Protein AF-A0A819WR50-F1 (afdb_monomer_lite)

Foldseek 3Di:
DLVLLVDDPVVLVVLCVPPPVCSVVVSLVVSVVPDQLLDPPLVSVLVSCVVVVNPVVSVVSVVVVVVVQVVQLPDDLVRQCVLCVVLQVLLLVDPVCLVCLVVLLVLLVHDPVRLVVLPVPDPGSSSSSSVSVSVSSSPDSGDDLSSSLVSCVVVVNVVSSSVSSVSD

pLDDT: mean 91.74, std 5.65, range [61.62, 97.5]

Sequence (168 aa):
LASCLGMTNIRIEAIEHDYHNDAPYYMLLTWFKRVPRSSDKLLTLTHALVSINRWDLAQELQTIKDEQRHEQRTLSKEQQLKLFRTPFNRICQRDE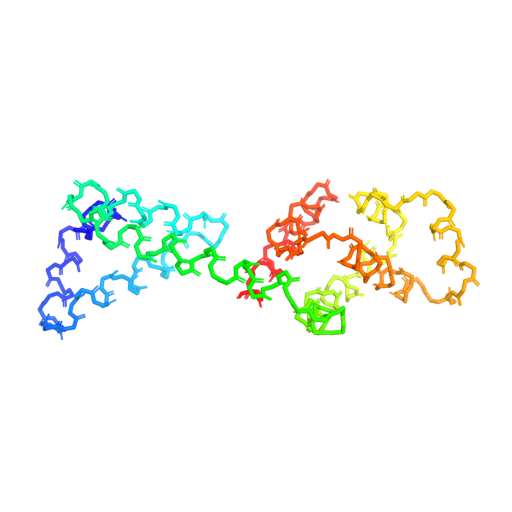CIRIWKQLARELMLNNEEIQRIEGQYPSKHERCLRSLEHWALNQTLVDIPSLARIIRTLGFKSLAREIENMA

InterPro domains:
  IPR000488 Death domain [PF00531] (98-167)
  IPR000488 Death domain [PS50017] (1-65)
  IPR000488 Death domain [PS50017] (101-168)
  IPR011029 Death-like domain superfamily [G3DSA:1.10.533.10] (1-66)
  IPR011029 Death-like domain superfamily [G3DSA:1.10.533.10] (75-168)
  IPR011029 Death-like domain superfamily [SSF47986] (1-65)
  IPR011029 Death-like domain superfamily [SSF47986] (101-167)
  IPR016729 FAS-associated death domain protein [PTHR15077] (101-167)

Secondary structure (DSSP, 8-state):
-TTTTT--HHHHHHHHHHHGGGHHHHHHHHHHHHS-TTS-HHHHHHHHHHHTT-HHHHHHHHHHHHHHHHHHHHS-HHHHHHHHHHHHHHHHT-HHHHHTHHHHHHHTT--HHHHHHHHHH-S-HHHHHHHHHHHHHHH-SS--HHHHHHHHHHTT-HHHHHHHHT--

Radius of gyration: 20.42 Å; chains: 1; bounding box: 45×23×59 Å

Structure (mmCIF, N/CA/C/O backbone):
data_AF-A0A819WR50-F1
#
_entry.id   AF-A0A819WR50-F1
#
loop_
_atom_site.group_PDB
_atom_site.id
_atom_site.type_symbol
_atom_site.label_atom_id
_atom_site.label_alt_id
_atom_site.label_comp_id
_atom_site.label_asym_id
_atom_site.label_entity_id
_atom_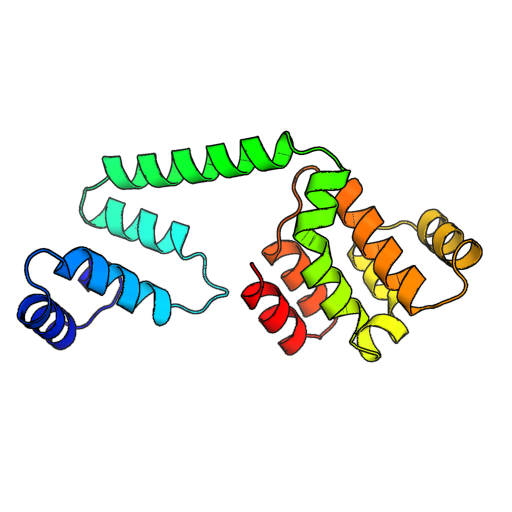site.label_seq_id
_atom_site.pdbx_PDB_ins_code
_atom_site.Cartn_x
_atom_site.Cartn_y
_atom_site.Cartn_z
_atom_site.occupancy
_atom_site.B_iso_or_equiv
_atom_site.auth_seq_id
_atom_site.auth_comp_id
_atom_site.auth_asym_id
_atom_site.auth_atom_id
_atom_site.pdbx_PDB_model_num
ATOM 1 N N . LEU A 1 1 ? 14.925 -5.197 -21.069 1.00 89.38 1 LEU A N 1
ATOM 2 C CA . LEU A 1 1 ? 14.014 -4.884 -19.938 1.00 89.38 1 LEU A CA 1
ATOM 3 C C . LEU A 1 1 ? 12.550 -4.865 -20.371 1.00 89.38 1 LEU A C 1
ATOM 5 O O . LEU A 1 1 ? 11.772 -5.651 -19.853 1.00 89.38 1 LEU A O 1
ATOM 9 N N . ALA A 1 2 ? 12.178 -4.012 -21.331 1.00 90.25 2 ALA A N 1
ATOM 10 C CA . ALA A 1 2 ? 10.798 -3.841 -21.792 1.00 90.25 2 ALA A CA 1
ATOM 11 C C . ALA A 1 2 ? 10.075 -5.142 -22.187 1.00 90.25 2 ALA A C 1
ATOM 13 O O . ALA A 1 2 ? 8.947 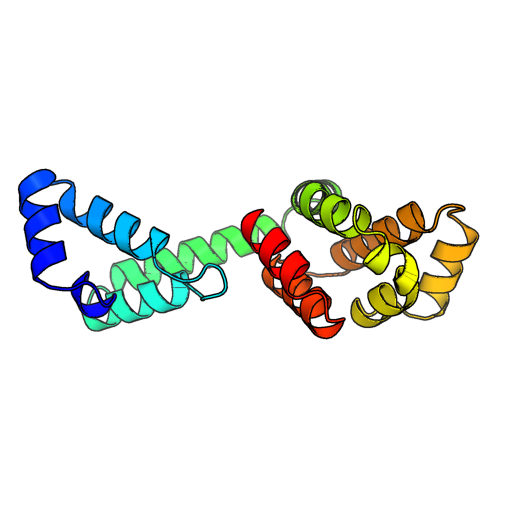-5.375 -21.751 1.00 90.25 2 ALA A O 1
ATOM 14 N N . SER A 1 3 ? 10.739 -6.016 -22.946 1.00 92.00 3 SER A N 1
ATOM 15 C CA . SER A 1 3 ? 10.187 -7.317 -23.345 1.00 92.00 3 SER A CA 1
ATOM 16 C C . SER A 1 3 ? 9.966 -8.249 -22.144 1.00 92.00 3 SER A C 1
ATOM 18 O O . SER A 1 3 ? 8.923 -8.887 -22.052 1.00 92.00 3 SER A O 1
ATOM 20 N N . CYS A 1 4 ? 10.884 -8.262 -21.166 1.00 92.12 4 CYS A N 1
ATOM 21 C CA . CYS A 1 4 ? 10.744 -9.024 -19.912 1.00 92.12 4 CYS A CA 1
ATOM 22 C C . CYS A 1 4 ? 9.577 -8.522 -19.047 1.00 92.12 4 CYS A C 1
ATOM 24 O O . CYS A 1 4 ? 9.006 -9.276 -18.268 1.00 92.12 4 CYS A O 1
ATOM 26 N N . LEU A 1 5 ? 9.205 -7.251 -19.205 1.00 93.00 5 LEU A N 1
ATOM 27 C CA . LEU A 1 5 ? 8.049 -6.627 -18.563 1.00 93.00 5 LEU A CA 1
ATOM 28 C C . LEU A 1 5 ? 6.740 -6.824 -19.358 1.00 93.00 5 LEU A C 1
ATOM 30 O O . LEU A 1 5 ? 5.710 -6.246 -19.008 1.00 93.00 5 LEU A O 1
ATOM 34 N N . GLY A 1 6 ? 6.764 -7.631 -20.425 1.00 92.88 6 GLY A N 1
ATOM 35 C CA . GLY A 1 6 ? 5.589 -7.986 -21.222 1.00 92.88 6 GLY A CA 1
ATOM 36 C C . GLY A 1 6 ? 5.134 -6.911 -22.214 1.00 92.88 6 GLY A C 1
ATOM 37 O O . GLY A 1 6 ? 3.977 -6.924 -22.641 1.00 92.88 6 GLY A O 1
ATOM 38 N N . MET A 1 7 ? 5.995 -5.954 -22.582 1.00 94.69 7 MET A N 1
ATOM 39 C CA . MET A 1 7 ? 5.688 -5.026 -23.677 1.00 94.69 7 MET A CA 1
ATOM 40 C C . MET A 1 7 ? 5.925 -5.673 -25.045 1.00 94.69 7 MET A C 1
ATOM 42 O O . MET A 1 7 ? 6.874 -6.430 -25.230 1.00 94.69 7 MET A O 1
ATOM 46 N N . THR A 1 8 ? 5.049 -5.366 -26.005 1.00 95.69 8 THR A N 1
ATOM 47 C CA . THR A 1 8 ? 5.140 -5.862 -27.385 1.00 95.69 8 THR A CA 1
ATOM 48 C C . THR A 1 8 ? 6.190 -5.088 -28.178 1.00 95.69 8 THR A C 1
ATOM 50 O O . THR A 1 8 ? 6.344 -3.886 -27.967 1.00 95.69 8 THR A O 1
ATOM 53 N N . ASN A 1 9 ? 6.848 -5.743 -29.140 1.00 94.62 9 ASN A N 1
ATOM 54 C CA . ASN A 1 9 ? 7.884 -5.115 -29.977 1.00 94.62 9 ASN A CA 1
ATOM 55 C C . ASN A 1 9 ? 7.373 -3.867 -30.710 1.00 94.62 9 ASN A C 1
ATOM 57 O O . ASN A 1 9 ? 8.006 -2.828 -30.624 1.00 94.62 9 ASN A O 1
ATOM 61 N N . ILE A 1 10 ? 6.158 -3.917 -31.274 1.00 95.94 10 ILE A N 1
ATOM 62 C CA . ILE A 1 10 ? 5.512 -2.758 -31.924 1.00 95.94 10 ILE A CA 1
ATOM 63 C C . ILE A 1 10 ? 5.477 -1.535 -30.994 1.00 95.94 10 ILE A C 1
ATOM 65 O O . ILE A 1 10 ? 5.667 -0.399 -31.415 1.00 95.94 10 ILE A O 1
ATOM 69 N N . ARG A 1 11 ? 5.216 -1.752 -29.700 1.00 94.62 11 ARG A N 1
ATOM 70 C CA . ARG A 1 11 ? 5.128 -0.664 -28.723 1.00 94.62 11 ARG A CA 1
ATOM 71 C C . ARG A 1 11 ? 6.500 -0.192 -28.251 1.00 94.62 11 ARG A C 1
ATOM 73 O O . ARG A 1 11 ? 6.631 0.975 -27.904 1.00 94.62 11 ARG A O 1
ATOM 80 N N . ILE A 1 12 ? 7.478 -1.092 -28.207 1.00 95.94 12 ILE A N 1
ATOM 81 C CA . ILE A 1 12 ? 8.877 -0.760 -27.922 1.00 95.94 12 ILE A CA 1
ATOM 82 C C . ILE A 1 12 ? 9.396 0.159 -29.030 1.00 95.94 12 ILE A C 1
ATOM 84 O O . ILE A 1 12 ? 9.798 1.274 -28.726 1.00 95.94 12 ILE A O 1
ATOM 88 N N . GLU A 1 13 ? 9.248 -0.248 -30.291 1.00 96.31 13 GLU A N 1
ATOM 89 C CA . GLU A 1 13 ? 9.671 0.516 -31.472 1.00 96.31 13 GLU A CA 1
ATOM 90 C C . GLU A 1 13 ? 9.005 1.896 -31.538 1.00 96.31 13 GLU A C 1
ATOM 92 O O . GLU A 1 13 ? 9.679 2.898 -31.762 1.00 96.31 13 GLU A O 1
ATOM 97 N N . ALA A 1 14 ? 7.695 1.978 -31.270 1.00 96.62 14 ALA A N 1
ATOM 98 C CA . ALA A 1 14 ? 6.988 3.258 -31.228 1.00 96.62 14 ALA A CA 1
ATOM 99 C C . ALA A 1 14 ? 7.560 4.211 -30.159 1.00 96.62 14 ALA A C 1
ATOM 101 O O . ALA A 1 14 ? 7.771 5.390 -30.424 1.00 96.62 14 ALA A O 1
ATOM 102 N N . ILE A 1 15 ? 7.852 3.705 -28.954 1.00 96.00 15 ILE A N 1
ATOM 103 C CA . ILE A 1 15 ? 8.431 4.524 -27.878 1.00 96.00 15 ILE A CA 1
ATOM 104 C C . ILE A 1 15 ? 9.880 4.926 -28.207 1.00 96.00 15 ILE A C 1
ATOM 106 O O . ILE A 1 15 ? 10.280 6.049 -27.906 1.00 96.00 15 ILE A O 1
ATOM 110 N N . GLU A 1 16 ? 10.670 4.045 -28.824 1.00 96.38 16 GLU A N 1
ATOM 111 C CA . GLU A 1 16 ? 12.045 4.353 -29.254 1.00 96.38 16 GLU A CA 1
ATOM 112 C C . GLU A 1 16 ? 12.086 5.431 -30.339 1.00 96.38 16 GLU A C 1
ATOM 114 O O . GLU A 1 16 ? 12.943 6.319 -30.298 1.00 96.38 16 GLU A O 1
ATOM 119 N N . HIS A 1 17 ? 11.138 5.381 -31.275 1.00 96.25 17 HIS A N 1
ATOM 120 C CA . HIS A 1 17 ? 10.985 6.382 -32.320 1.00 96.25 17 HIS A CA 1
ATOM 121 C C . HIS A 1 17 ? 10.603 7.755 -31.749 1.00 96.25 17 HIS A C 1
ATOM 123 O O . HIS A 1 17 ? 11.199 8.755 -32.134 1.00 96.25 17 HIS A O 1
ATOM 129 N N . ASP A 1 18 ? 9.648 7.807 -30.817 1.00 96.62 18 ASP A N 1
ATOM 130 C CA . ASP A 1 18 ? 9.088 9.078 -30.338 1.00 96.62 18 ASP A CA 1
ATOM 131 C C . ASP A 1 18 ? 9.942 9.763 -29.258 1.00 96.62 18 ASP A C 1
ATOM 133 O O . ASP A 1 18 ? 9.907 10.988 -29.131 1.00 96.62 18 ASP A O 1
ATOM 137 N N . TYR A 1 19 ? 10.694 8.992 -28.462 1.00 94.75 19 TYR A N 1
ATOM 138 C CA . TYR A 1 19 ? 11.369 9.503 -27.260 1.00 94.75 19 TYR A CA 1
ATOM 139 C C . TYR A 1 19 ? 12.888 9.287 -27.235 1.00 94.75 19 TYR A C 1
ATOM 141 O O . TYR A 1 19 ? 13.552 9.807 -26.339 1.00 94.75 19 TYR A O 1
ATOM 149 N N . HIS A 1 20 ? 13.458 8.556 -28.201 1.00 93.94 20 HIS A N 1
ATOM 150 C CA . HIS A 1 20 ? 14.903 8.349 -28.368 1.00 93.94 20 HIS A CA 1
ATOM 151 C C . HIS A 1 20 ? 15.643 8.035 -27.049 1.00 93.94 20 HIS A C 1
ATOM 153 O O . HIS A 1 20 ? 15.473 6.958 -26.480 1.00 93.94 20 HIS A O 1
ATOM 159 N N . ASN A 1 21 ? 16.446 8.976 -26.534 1.00 93.94 21 ASN A N 1
ATOM 160 C CA . ASN A 1 21 ? 17.237 8.813 -25.310 1.00 93.94 21 ASN A CA 1
ATOM 161 C C . ASN A 1 21 ? 16.373 8.596 -24.056 1.00 93.94 21 ASN A C 1
ATOM 163 O O . ASN A 1 21 ? 16.803 7.912 -23.129 1.00 93.94 21 ASN A O 1
ATOM 167 N N . ASP A 1 22 ? 15.147 9.122 -24.043 1.00 95.44 22 ASP A N 1
ATOM 168 C CA . ASP A 1 22 ? 14.209 8.966 -22.929 1.00 95.44 22 ASP A CA 1
ATOM 169 C C . ASP A 1 22 ? 13.354 7.696 -23.058 1.00 95.44 22 ASP A C 1
ATOM 171 O O . ASP A 1 22 ? 12.561 7.377 -22.165 1.00 95.44 22 ASP A O 1
ATOM 175 N N . ALA A 1 23 ? 13.507 6.929 -24.142 1.00 94.94 23 ALA A N 1
ATOM 176 C CA . ALA A 1 23 ? 12.712 5.731 -24.391 1.00 94.94 23 ALA A CA 1
ATOM 177 C C . ALA A 1 23 ? 12.708 4.737 -23.208 1.00 94.94 23 ALA A C 1
ATOM 179 O O . ALA A 1 23 ? 11.621 4.272 -22.853 1.00 94.94 23 ALA A O 1
ATOM 180 N N . PRO A 1 24 ? 13.830 4.458 -22.501 1.00 93.12 24 PRO A N 1
ATOM 181 C CA . PRO A 1 24 ? 13.811 3.585 -21.324 1.00 93.12 24 PRO A CA 1
ATOM 182 C C . PRO A 1 24 ? 12.883 4.081 -20.205 1.00 93.12 24 PRO A C 1
ATOM 184 O O . PRO A 1 24 ? 12.167 3.282 -19.592 1.00 93.12 24 PRO A O 1
ATOM 187 N N . TYR A 1 25 ? 12.847 5.395 -19.965 1.00 94.69 25 TYR A N 1
ATOM 188 C CA . TYR A 1 25 ? 11.947 6.006 -18.989 1.00 94.69 25 TYR A CA 1
ATOM 189 C C . TYR A 1 25 ? 10.484 5.833 -19.411 1.00 94.69 25 TYR A C 1
ATOM 191 O O . TYR A 1 25 ? 9.662 5.353 -18.627 1.00 94.69 25 TYR A O 1
ATOM 199 N N . TYR A 1 26 ? 10.152 6.145 -20.666 1.00 96.12 26 TYR A N 1
ATOM 200 C CA . TYR A 1 26 ? 8.780 6.031 -21.168 1.00 96.12 26 TYR A CA 1
ATOM 201 C C . TYR A 1 26 ? 8.294 4.582 -21.274 1.00 96.12 26 TYR A C 1
ATOM 203 O O . TYR A 1 26 ? 7.108 4.313 -21.055 1.00 96.12 26 TYR A O 1
ATOM 211 N N . MET A 1 27 ? 9.193 3.632 -21.529 1.00 95.69 27 MET A N 1
ATOM 212 C CA . MET A 1 27 ? 8.921 2.197 -21.448 1.00 95.69 27 MET A CA 1
ATOM 213 C C . MET A 1 27 ? 8.541 1.783 -20.024 1.00 95.69 27 MET A C 1
ATOM 215 O O . MET A 1 27 ? 7.503 1.147 -19.823 1.00 95.69 27 MET A O 1
ATOM 219 N N . LEU A 1 28 ? 9.332 2.185 -19.025 1.00 95.19 28 LEU A N 1
ATOM 220 C CA . LEU A 1 28 ? 9.037 1.910 -17.616 1.00 95.19 28 LEU A CA 1
ATOM 221 C C . LEU A 1 28 ? 7.735 2.576 -17.166 1.00 95.19 28 LEU A C 1
ATOM 223 O O . LEU A 1 28 ? 6.898 1.922 -16.546 1.00 95.19 28 LEU A O 1
ATOM 227 N N . LEU A 1 29 ? 7.514 3.840 -17.531 1.00 94.69 29 LEU A N 1
ATOM 228 C CA . LEU A 1 29 ? 6.286 4.571 -17.219 1.00 94.69 29 LEU A CA 1
ATOM 229 C C . LEU A 1 29 ? 5.056 3.907 -17.851 1.00 94.69 29 LEU A C 1
ATOM 231 O O . LEU A 1 29 ? 4.007 3.776 -17.217 1.00 94.69 29 LEU A O 1
ATOM 235 N N . THR A 1 30 ? 5.180 3.466 -19.101 1.00 94.75 30 THR A N 1
ATOM 236 C CA . THR A 1 30 ? 4.123 2.755 -19.824 1.00 94.75 30 THR A CA 1
ATOM 237 C C . THR A 1 30 ? 3.780 1.433 -19.154 1.00 94.75 30 THR A C 1
ATOM 239 O O . THR A 1 30 ? 2.600 1.140 -18.944 1.00 94.75 30 THR A O 1
ATOM 242 N N . TRP A 1 31 ? 4.791 0.639 -18.805 1.00 95.38 31 TRP A N 1
ATOM 243 C CA . TRP A 1 31 ? 4.597 -0.598 -18.059 1.00 95.38 31 TRP A CA 1
ATOM 244 C C . TRP A 1 31 ? 3.927 -0.321 -16.707 1.00 95.38 31 TRP A C 1
ATOM 246 O O . TRP A 1 31 ? 2.874 -0.892 -16.419 1.00 95.38 31 TRP A O 1
ATOM 256 N N . PHE A 1 32 ? 4.450 0.633 -15.934 1.00 93.62 32 PHE A N 1
ATOM 257 C CA . PHE A 1 32 ? 3.931 1.004 -14.617 1.00 93.62 32 PHE A CA 1
ATOM 258 C C . PHE A 1 32 ? 2.447 1.394 -14.653 1.00 93.62 32 PHE A C 1
ATOM 260 O O . PHE A 1 32 ? 1.679 0.982 -13.783 1.00 93.62 32 PHE A O 1
ATOM 267 N N . LYS A 1 33 ? 2.020 2.140 -15.682 1.00 91.75 33 LYS A N 1
ATOM 268 C CA . LYS A 1 33 ? 0.616 2.539 -15.881 1.00 91.75 33 LYS A CA 1
ATOM 269 C C . LYS A 1 33 ? -0.314 1.372 -16.235 1.00 91.75 33 LYS A C 1
ATOM 271 O O . LYS A 1 33 ? -1.511 1.463 -15.974 1.00 91.75 33 LYS A O 1
ATOM 276 N N . ARG A 1 34 ? 0.198 0.304 -16.856 1.00 91.56 34 ARG A N 1
ATOM 277 C CA . ARG A 1 34 ? -0.600 -0.860 -17.295 1.00 91.56 34 ARG A CA 1
ATOM 278 C C . ARG A 1 34 ? -0.721 -1.937 -16.227 1.00 91.56 34 ARG A C 1
ATOM 280 O O . ARG A 1 34 ? -1.715 -2.659 -16.194 1.00 91.56 34 ARG A O 1
ATOM 287 N N . VAL A 1 35 ? 0.302 -2.072 -15.397 1.00 88.75 35 VAL A N 1
ATOM 288 C CA . VAL A 1 35 ? 0.378 -3.106 -14.371 1.00 88.75 35 VAL A CA 1
ATOM 289 C C . VAL A 1 35 ? -0.708 -2.872 -13.310 1.00 88.75 35 VAL A C 1
ATOM 291 O O . VAL A 1 35 ? -0.846 -1.744 -12.823 1.00 88.75 35 VAL A O 1
ATOM 294 N N . PRO A 1 36 ? -1.489 -3.905 -12.925 1.00 84.88 36 PRO A N 1
ATOM 295 C CA . PRO A 1 36 ? -2.504 -3.767 -11.888 1.00 84.88 36 PRO A CA 1
ATOM 296 C C . PRO A 1 36 ? -1.923 -3.157 -10.611 1.00 84.88 36 PRO A C 1
ATOM 298 O O . PRO A 1 36 ? -0.853 -3.541 -10.150 1.00 84.88 36 PRO A O 1
ATOM 301 N N . ARG A 1 37 ? -2.631 -2.212 -9.988 1.00 75.56 37 ARG A N 1
ATOM 302 C CA . ARG A 1 37 ? -2.113 -1.545 -8.781 1.00 75.56 37 ARG A CA 1
ATOM 303 C C . ARG A 1 37 ? -1.858 -2.503 -7.619 1.00 75.56 37 ARG A C 1
ATOM 305 O O . ARG A 1 37 ? -0.905 -2.283 -6.885 1.00 75.56 37 ARG A O 1
ATOM 312 N N . SER A 1 38 ? -2.650 -3.569 -7.532 1.00 74.62 38 SER A N 1
ATOM 313 C CA . SER A 1 38 ? -2.535 -4.628 -6.529 1.00 74.62 38 SER A CA 1
ATOM 314 C C . SER A 1 38 ? -1.339 -5.564 -6.733 1.00 74.62 38 SER A C 1
ATOM 316 O O . SER A 1 38 ? -1.093 -6.409 -5.878 1.00 74.62 38 SER A O 1
ATOM 318 N N . SER A 1 39 ? -0.631 -5.494 -7.866 1.00 83.69 39 SER A N 1
ATOM 319 C CA . SER A 1 39 ? 0.545 -6.339 -8.089 1.00 83.69 39 SER A CA 1
ATOM 320 C C . SER A 1 39 ? 1.782 -5.743 -7.423 1.00 83.69 39 SER A C 1
ATOM 322 O O . SER A 1 39 ? 1.959 -4.521 -7.436 1.00 83.69 39 SER A O 1
ATOM 324 N N . ASP A 1 40 ? 2.685 -6.603 -6.957 1.00 87.50 40 ASP A N 1
ATOM 325 C CA . ASP A 1 40 ? 4.010 -6.192 -6.496 1.00 87.50 40 ASP A CA 1
ATOM 326 C C . ASP A 1 40 ? 4.879 -5.776 -7.698 1.00 87.50 40 ASP A C 1
ATOM 328 O O . ASP A 1 40 ? 5.585 -6.578 -8.322 1.00 87.50 40 ASP A O 1
ATOM 332 N N . LYS A 1 41 ? 4.760 -4.495 -8.068 1.00 90.75 41 LYS A N 1
ATOM 333 C CA . LYS A 1 41 ? 5.486 -3.906 -9.199 1.00 90.75 41 LYS A CA 1
ATOM 334 C C . LYS A 1 41 ? 6.989 -3.985 -8.970 1.00 90.75 41 LYS A C 1
ATOM 336 O O . LYS A 1 41 ? 7.724 -4.279 -9.904 1.00 90.75 41 LYS A O 1
ATOM 341 N N . LEU A 1 42 ? 7.428 -3.757 -7.733 1.00 91.56 42 LEU A N 1
ATOM 342 C CA . LEU A 1 42 ? 8.839 -3.779 -7.388 1.00 91.56 42 LEU A CA 1
ATOM 343 C C . LEU A 1 42 ? 9.413 -5.181 -7.585 1.00 91.56 42 LEU A C 1
ATOM 345 O O . LEU A 1 42 ? 10.383 -5.320 -8.313 1.00 91.56 42 LEU A O 1
ATOM 349 N N . LEU A 1 43 ? 8.754 -6.217 -7.055 1.00 91.44 43 LEU A N 1
ATOM 350 C CA . LEU A 1 43 ? 9.168 -7.608 -7.258 1.00 91.44 43 LEU A CA 1
ATOM 351 C C . LEU A 1 43 ? 9.235 -7.977 -8.745 1.00 91.44 43 LEU A C 1
ATOM 353 O O . LEU A 1 43 ? 10.206 -8.579 -9.201 1.00 91.44 43 LEU A O 1
ATOM 357 N N . THR A 1 44 ? 8.218 -7.578 -9.511 1.00 94.25 44 THR A N 1
ATOM 358 C CA . THR A 1 44 ? 8.167 -7.825 -10.959 1.00 94.25 44 THR A CA 1
ATOM 359 C C . THR A 1 44 ? 9.339 -7.150 -11.678 1.00 94.25 44 THR A C 1
ATOM 361 O O . THR A 1 44 ? 9.986 -7.768 -12.524 1.00 94.25 44 THR A O 1
ATOM 364 N N . LEU A 1 45 ? 9.645 -5.899 -11.321 1.00 95.25 45 LEU A N 1
ATOM 365 C CA . LEU A 1 45 ? 10.757 -5.145 -11.893 1.00 95.25 45 LEU A CA 1
ATOM 366 C C . LEU A 1 45 ? 12.114 -5.740 -11.503 1.00 95.25 45 LEU A C 1
ATOM 368 O O . LEU A 1 45 ? 12.965 -5.917 -12.372 1.00 95.25 45 LEU A O 1
ATOM 372 N N . THR A 1 46 ? 12.298 -6.105 -10.233 1.00 95.62 46 THR A N 1
ATOM 373 C CA . THR A 1 46 ? 13.505 -6.766 -9.724 1.00 95.62 46 THR A CA 1
ATOM 374 C C . THR A 1 46 ? 13.772 -8.063 -10.486 1.00 95.62 46 THR A C 1
ATOM 376 O O . THR A 1 46 ? 14.874 -8.254 -10.992 1.00 95.62 46 THR A O 1
ATOM 379 N N . HIS A 1 47 ? 12.764 -8.925 -10.660 1.00 95.06 47 HIS A N 1
ATOM 380 C CA . HIS A 1 47 ? 12.908 -10.154 -11.449 1.00 95.06 47 HIS A CA 1
ATOM 381 C C . HIS A 1 47 ? 13.257 -9.875 -12.916 1.00 95.06 47 HIS A C 1
ATOM 383 O O . HIS A 1 47 ? 14.108 -10.555 -13.491 1.00 95.06 47 HIS A O 1
ATOM 389 N N . ALA A 1 48 ? 12.641 -8.862 -13.530 1.00 96.12 48 ALA A N 1
ATOM 390 C CA . ALA A 1 48 ? 12.950 -8.493 -14.906 1.00 96.12 48 ALA A CA 1
ATOM 391 C C . ALA A 1 48 ? 14.394 -7.981 -15.056 1.00 96.12 48 ALA A C 1
ATOM 393 O O . ALA A 1 48 ? 15.066 -8.352 -16.016 1.00 96.12 48 ALA A O 1
ATOM 394 N N . LEU A 1 49 ? 14.894 -7.185 -14.106 1.00 96.44 49 LEU A N 1
ATOM 395 C CA . LEU A 1 49 ? 16.282 -6.706 -14.079 1.00 96.44 49 LEU A CA 1
ATOM 396 C C . LEU A 1 49 ? 17.281 -7.853 -13.912 1.00 96.44 49 LEU A C 1
ATOM 398 O O . LEU A 1 49 ? 18.251 -7.941 -14.664 1.00 96.44 49 LEU A O 1
ATOM 402 N N . VAL A 1 50 ? 16.988 -8.778 -12.999 1.00 96.31 50 VAL A N 1
ATOM 403 C CA . VAL A 1 50 ? 17.742 -10.022 -12.822 1.00 96.31 50 VAL A CA 1
ATOM 404 C C . VAL A 1 50 ? 17.809 -10.819 -14.129 1.00 96.31 50 VAL A C 1
ATOM 406 O O . VAL A 1 50 ? 18.890 -11.223 -14.549 1.00 96.31 50 VAL A O 1
ATOM 409 N N . SER A 1 51 ? 16.681 -10.977 -14.831 1.00 95.94 51 SER A N 1
ATOM 410 C CA . SER A 1 51 ? 16.620 -11.750 -16.083 1.00 95.94 51 SER A CA 1
ATOM 411 C C . SER A 1 51 ? 17.453 -11.166 -17.231 1.00 95.94 51 SER A C 1
ATOM 413 O O . SER A 1 51 ? 17.821 -11.890 -18.152 1.00 95.94 51 SER A O 1
ATOM 415 N N . ILE A 1 52 ? 17.773 -9.868 -17.175 1.00 96.06 52 ILE A N 1
ATOM 416 C CA . ILE A 1 52 ? 18.650 -9.191 -18.141 1.00 96.06 52 ILE A CA 1
ATOM 417 C C . ILE A 1 52 ? 20.061 -8.952 -17.586 1.00 96.06 52 ILE A C 1
ATOM 419 O O . ILE A 1 52 ? 20.787 -8.106 -18.103 1.00 96.06 52 ILE A O 1
ATOM 423 N N . ASN A 1 53 ? 20.441 -9.677 -16.529 1.00 96.44 53 ASN A N 1
ATOM 424 C CA . ASN A 1 53 ? 21.732 -9.596 -15.846 1.00 96.44 53 ASN A CA 1
ATOM 425 C C . ASN A 1 53 ? 22.072 -8.221 -15.242 1.00 96.44 53 ASN A C 1
ATOM 427 O O . ASN A 1 53 ? 23.240 -7.918 -15.010 1.00 96.44 53 ASN A O 1
ATOM 431 N N . ARG A 1 54 ? 21.066 -7.394 -14.938 1.00 96.44 54 ARG A N 1
ATOM 432 C CA . ARG A 1 54 ? 21.222 -6.121 -14.211 1.00 96.44 54 ARG A CA 1
ATOM 433 C C . ARG A 1 54 ? 20.984 -6.306 -12.716 1.00 96.44 54 ARG A C 1
ATOM 435 O O . ARG A 1 54 ? 20.074 -5.726 -12.125 1.00 96.44 54 ARG A O 1
ATOM 442 N N . TRP A 1 55 ? 21.801 -7.175 -12.126 1.00 95.94 55 TRP A N 1
ATOM 443 C CA . TRP A 1 55 ? 21.782 -7.503 -10.698 1.00 95.94 55 TRP A CA 1
ATOM 444 C C . TRP A 1 55 ? 22.105 -6.291 -9.819 1.00 95.94 55 TRP A C 1
ATOM 446 O O . TRP A 1 55 ? 21.540 -6.153 -8.741 1.00 95.94 55 TRP A O 1
ATOM 456 N N . ASP A 1 56 ? 22.954 -5.397 -10.324 1.00 97.00 56 ASP A N 1
ATOM 457 C CA . ASP A 1 56 ? 23.309 -4.113 -9.721 1.00 97.00 56 ASP A CA 1
ATOM 458 C C . ASP A 1 56 ? 22.066 -3.254 -9.448 1.00 97.00 56 ASP A C 1
ATOM 460 O O . ASP A 1 56 ? 21.803 -2.881 -8.307 1.00 97.00 56 ASP A O 1
ATOM 464 N N . LEU A 1 57 ? 21.237 -3.037 -10.473 1.00 95.81 57 LEU A N 1
ATOM 465 C CA . LEU A 1 57 ? 20.009 -2.249 -10.347 1.00 95.81 57 LEU A CA 1
ATOM 466 C C . LEU A 1 57 ? 18.952 -2.965 -9.502 1.00 95.81 57 LEU A C 1
ATOM 468 O O . LEU A 1 57 ? 18.200 -2.333 -8.764 1.00 95.81 57 LEU A O 1
ATOM 472 N N . ALA A 1 58 ? 18.873 -4.293 -9.611 1.00 95.25 58 ALA A N 1
ATOM 473 C CA . ALA A 1 58 ? 17.964 -5.090 -8.795 1.00 95.25 58 ALA A CA 1
ATOM 474 C C . ALA A 1 58 ? 18.299 -4.968 -7.297 1.00 95.25 58 ALA A C 1
ATOM 476 O O . ALA A 1 58 ? 17.388 -4.858 -6.474 1.00 95.25 58 ALA A O 1
ATOM 477 N N . GLN A 1 59 ? 19.591 -4.956 -6.957 1.00 95.19 59 GLN A N 1
ATOM 478 C CA . GLN A 1 59 ? 20.077 -4.757 -5.596 1.00 95.19 59 GLN A CA 1
ATOM 479 C C . GLN A 1 59 ? 19.830 -3.324 -5.115 1.00 95.19 59 GLN A C 1
ATOM 481 O O . GLN A 1 59 ? 19.331 -3.148 -4.009 1.00 95.19 59 GLN A O 1
ATOM 486 N N . GLU A 1 60 ? 20.100 -2.315 -5.945 1.00 95.62 60 GLU A N 1
ATOM 487 C CA . GLU A 1 60 ? 19.844 -0.907 -5.613 1.00 95.62 60 GLU A CA 1
ATOM 488 C C . GLU A 1 60 ? 18.363 -0.658 -5.283 1.00 95.62 60 GLU A C 1
ATOM 490 O O . GLU A 1 60 ? 18.042 -0.058 -4.258 1.00 95.62 60 GLU A O 1
ATOM 495 N N . LEU A 1 61 ? 17.443 -1.214 -6.079 1.00 93.56 61 LEU A N 1
ATOM 496 C CA . LEU A 1 61 ? 16.006 -1.149 -5.794 1.00 93.56 61 LEU A CA 1
ATOM 497 C C . LEU A 1 61 ? 15.631 -1.793 -4.454 1.00 93.56 61 LEU A C 1
ATOM 499 O O . LEU A 1 61 ? 14.732 -1.308 -3.763 1.00 93.56 61 LEU A O 1
ATOM 503 N N . GLN A 1 62 ? 16.290 -2.894 -4.094 1.00 91.56 62 GLN A N 1
ATOM 504 C CA . GLN A 1 62 ? 16.041 -3.575 -2.830 1.00 91.56 62 GLN A CA 1
ATOM 505 C C . GLN A 1 62 ? 16.580 -2.760 -1.647 1.00 91.56 62 GLN A C 1
ATOM 507 O O . GLN A 1 62 ? 15.870 -2.612 -0.654 1.00 91.56 62 GLN A O 1
ATOM 512 N N . THR A 1 63 ? 17.762 -2.154 -1.785 1.00 93.31 63 THR A N 1
ATOM 513 C CA . THR A 1 63 ? 18.324 -1.223 -0.796 1.00 93.31 63 THR A CA 1
ATOM 514 C C . THR A 1 63 ? 17.383 -0.048 -0.551 1.00 93.31 63 THR A C 1
ATOM 516 O O . THR A 1 63 ? 16.997 0.179 0.591 1.00 93.31 63 THR A O 1
ATOM 519 N N . ILE A 1 64 ? 16.906 0.619 -1.610 1.00 90.88 64 ILE A N 1
ATOM 520 C CA . ILE A 1 64 ? 15.956 1.740 -1.494 1.00 90.88 64 ILE A CA 1
ATOM 521 C C . ILE A 1 64 ? 14.674 1.305 -0.764 1.00 90.88 64 ILE A C 1
ATOM 523 O O . ILE A 1 64 ? 14.155 2.024 0.090 1.00 90.88 64 ILE A O 1
ATOM 527 N N . LYS A 1 65 ? 14.149 0.109 -1.063 1.00 87.56 65 LYS A N 1
ATOM 528 C CA . LYS A 1 65 ? 12.963 -0.438 -0.379 1.00 87.56 65 LYS A CA 1
ATOM 529 C C . LYS A 1 65 ? 13.207 -0.632 1.117 1.00 87.56 65 LYS A C 1
ATOM 531 O O . LYS A 1 65 ? 12.314 -0.377 1.929 1.00 87.56 65 LYS A O 1
ATOM 536 N N . ASP A 1 66 ? 14.378 -1.139 1.478 1.00 87.62 66 ASP A N 1
ATOM 537 C CA . ASP A 1 66 ? 14.726 -1.420 2.866 1.00 87.62 66 ASP A CA 1
ATOM 538 C C . ASP A 1 66 ? 15.046 -0.135 3.643 1.00 87.62 66 ASP A C 1
ATOM 540 O O . ASP A 1 66 ? 14.632 -0.022 4.797 1.00 87.62 66 ASP A O 1
ATOM 544 N N . GLU A 1 67 ? 15.646 0.867 2.998 1.00 88.81 67 GLU A N 1
ATOM 545 C CA . GLU A 1 67 ? 15.807 2.225 3.533 1.00 88.81 67 GLU A CA 1
ATOM 546 C C . GLU A 1 67 ? 14.450 2.874 3.821 1.00 88.81 67 GLU A C 1
ATOM 548 O O . GLU A 1 67 ? 14.205 3.296 4.948 1.00 88.81 67 GLU A O 1
ATOM 553 N N . GLN A 1 68 ? 13.503 2.837 2.878 1.00 84.12 68 GLN A N 1
ATOM 554 C CA . GLN A 1 68 ? 12.142 3.351 3.102 1.00 84.12 68 GLN A CA 1
ATOM 555 C C . GLN A 1 68 ? 11.428 2.642 4.260 1.00 84.12 68 GLN A C 1
ATOM 557 O O . GLN A 1 68 ? 10.712 3.264 5.049 1.00 84.12 68 GLN A O 1
ATOM 562 N N . ARG A 1 69 ? 11.613 1.323 4.391 1.00 83.31 69 ARG A N 1
ATOM 563 C CA . ARG A 1 69 ? 11.079 0.560 5.529 1.00 83.31 69 ARG A CA 1
ATOM 564 C C . ARG A 1 69 ? 11.751 0.950 6.836 1.00 83.31 69 ARG A C 1
ATOM 566 O O . ARG A 1 69 ? 11.082 0.978 7.867 1.00 83.31 69 ARG A O 1
ATOM 573 N N . HIS A 1 70 ? 13.055 1.206 6.814 1.00 83.50 70 HIS A N 1
ATOM 574 C CA . HIS A 1 70 ? 13.787 1.670 7.981 1.00 83.50 70 HIS A CA 1
ATOM 575 C C . HIS A 1 70 ? 13.292 3.052 8.413 1.00 83.50 70 HIS A C 1
ATOM 577 O O . HIS A 1 70 ? 12.891 3.209 9.564 1.00 83.50 70 HIS A O 1
ATOM 583 N N . GLU A 1 71 ? 13.192 4.001 7.482 1.00 83.12 71 GLU A N 1
ATOM 584 C CA . GLU A 1 71 ? 12.632 5.331 7.724 1.00 83.12 71 GLU A CA 1
ATOM 585 C C . GLU A 1 71 ? 11.240 5.236 8.355 1.00 83.12 71 GLU A C 1
ATOM 587 O O . GLU A 1 71 ? 11.014 5.803 9.425 1.00 83.12 71 GLU A O 1
ATOM 592 N N . GLN A 1 72 ? 10.335 4.428 7.787 1.00 79.50 72 GLN A N 1
ATOM 593 C CA . GLN A 1 72 ? 8.986 4.220 8.333 1.00 79.50 72 GLN A CA 1
ATOM 594 C C . GLN A 1 72 ? 8.979 3.665 9.764 1.00 79.50 72 GLN A C 1
ATOM 596 O O . GLN A 1 72 ? 8.133 4.057 10.571 1.00 79.50 72 GLN A O 1
ATOM 601 N N . ARG A 1 73 ? 9.924 2.778 10.102 1.00 79.38 73 ARG A N 1
ATOM 602 C CA . ARG A 1 73 ? 10.083 2.249 11.469 1.00 79.38 73 ARG A CA 1
ATOM 603 C C . ARG A 1 73 ? 10.608 3.297 12.445 1.00 79.38 73 ARG A C 1
ATOM 605 O O . ARG A 1 73 ? 10.313 3.202 13.631 1.00 79.38 73 ARG A O 1
ATOM 612 N N . THR A 1 74 ? 11.380 4.269 11.965 1.00 82.69 74 THR A N 1
ATOM 613 C CA . THR A 1 74 ? 11.911 5.363 12.795 1.00 82.69 74 THR A CA 1
ATOM 614 C C . THR A 1 74 ? 10.943 6.536 12.956 1.00 82.69 74 THR A C 1
ATOM 616 O O . THR A 1 74 ? 11.172 7.397 13.805 1.00 82.69 74 THR A O 1
ATOM 619 N N . LEU A 1 75 ? 9.852 6.574 12.179 1.00 82.00 75 LEU A N 1
ATOM 620 C CA . LEU A 1 75 ? 8.829 7.610 12.302 1.00 82.00 75 LEU A CA 1
ATOM 621 C C . LEU A 1 75 ? 8.201 7.615 13.697 1.00 82.00 75 LEU A C 1
ATOM 623 O O . LEU A 1 75 ? 7.909 6.572 14.286 1.00 82.00 75 LEU A O 1
ATOM 627 N N . SER A 1 76 ? 7.905 8.816 14.192 1.00 85.00 76 SER A N 1
ATOM 628 C CA . SER A 1 76 ? 7.109 8.963 15.404 1.00 85.00 76 SER A CA 1
ATOM 629 C C . SER A 1 76 ? 5.690 8.425 15.188 1.00 85.00 76 SER A C 1
ATOM 631 O O . SER A 1 76 ? 5.158 8.425 14.075 1.00 85.00 76 SER A O 1
ATOM 633 N N . LYS A 1 77 ? 5.028 8.027 16.280 1.00 83.31 77 LYS A N 1
ATOM 634 C CA . LYS A 1 77 ? 3.623 7.583 16.262 1.00 83.31 77 LYS A CA 1
ATOM 635 C C . LYS A 1 77 ? 2.696 8.589 15.567 1.00 83.31 77 LYS A C 1
ATOM 637 O O . LYS A 1 77 ? 1.801 8.205 14.822 1.00 83.31 77 LYS A O 1
ATOM 642 N N . GLU A 1 78 ? 2.929 9.882 15.777 1.00 84.56 78 GLU A N 1
ATOM 643 C CA . GLU A 1 78 ? 2.147 10.951 15.152 1.00 84.56 78 GLU A CA 1
ATOM 644 C C . GLU A 1 78 ? 2.381 11.031 13.636 1.00 84.56 78 GLU A C 1
ATOM 646 O O . GLU A 1 78 ? 1.429 11.159 12.862 1.00 84.56 78 GLU A O 1
ATOM 651 N N . GLN A 1 79 ? 3.636 10.900 13.196 1.00 85.12 79 GLN A N 1
ATOM 652 C CA . GLN A 1 79 ? 3.985 10.880 11.775 1.00 85.12 79 GLN A CA 1
ATOM 653 C C . GLN A 1 79 ? 3.390 9.659 11.069 1.00 85.12 79 GLN A C 1
ATOM 655 O O . GLN A 1 79 ? 2.840 9.801 9.976 1.00 85.12 79 GLN A O 1
ATOM 660 N N . GLN A 1 80 ? 3.423 8.488 11.712 1.00 82.06 80 GLN A N 1
ATOM 661 C CA . GLN A 1 80 ? 2.771 7.283 11.198 1.00 82.06 80 GLN A CA 1
ATOM 662 C C . GLN A 1 80 ? 1.268 7.515 11.015 1.00 82.06 80 GLN A C 1
ATOM 664 O O . GLN A 1 80 ? 0.754 7.353 9.911 1.00 82.06 80 GLN A O 1
ATOM 669 N N . LEU A 1 81 ? 0.560 7.992 12.044 1.00 86.44 81 LEU A N 1
ATOM 670 C CA . LEU A 1 81 ? -0.877 8.275 11.935 1.00 86.44 81 LEU A CA 1
ATOM 671 C C . LEU A 1 81 ? -1.205 9.280 10.825 1.00 86.44 81 LEU A C 1
ATOM 673 O O . LEU A 1 81 ? -2.217 9.130 10.138 1.00 86.44 81 LEU A O 1
ATOM 677 N N . LYS A 1 82 ? -0.351 10.288 10.612 1.00 88.44 82 LYS A N 1
ATOM 678 C CA . LYS A 1 82 ? -0.544 11.287 9.554 1.00 88.44 82 LYS A CA 1
ATOM 679 C C . LYS A 1 82 ? -0.550 10.661 8.156 1.00 88.44 82 LYS A C 1
ATOM 681 O O . LYS A 1 82 ? -1.377 11.064 7.339 1.00 88.44 82 LYS A O 1
ATOM 686 N N . LEU A 1 83 ? 0.304 9.667 7.896 1.00 84.12 83 LEU A N 1
ATOM 687 C CA . LEU A 1 83 ? 0.358 8.956 6.611 1.00 84.12 83 LEU A CA 1
ATOM 688 C C . LEU A 1 83 ? -0.928 8.164 6.332 1.00 84.12 83 LEU A C 1
ATOM 690 O O . LEU A 1 83 ? -1.429 8.160 5.209 1.00 84.12 83 LEU A O 1
ATOM 694 N N . PHE A 1 84 ? -1.506 7.541 7.361 1.00 88.12 84 PHE A N 1
ATOM 695 C CA . PHE A 1 84 ? -2.692 6.690 7.211 1.00 88.12 84 PHE A CA 1
ATOM 696 C C . PHE A 1 84 ? -4.021 7.427 7.381 1.00 88.12 84 PHE A C 1
ATOM 698 O O . PHE A 1 84 ? -5.085 6.854 7.136 1.00 88.12 84 PHE A O 1
ATOM 705 N N . ARG A 1 85 ? -3.991 8.716 7.736 1.00 89.75 85 ARG A N 1
ATOM 706 C CA . ARG A 1 85 ? -5.201 9.492 8.025 1.00 89.75 85 ARG A CA 1
ATOM 707 C C . ARG A 1 85 ? -6.161 9.567 6.842 1.00 89.75 85 ARG A C 1
ATOM 709 O O . ARG A 1 85 ? -7.369 9.434 7.027 1.00 89.75 85 ARG A O 1
ATOM 716 N N . THR A 1 86 ? -5.643 9.743 5.629 1.00 91.06 86 THR A N 1
ATOM 717 C CA . THR A 1 86 ? -6.464 9.800 4.410 1.00 91.06 86 THR A CA 1
ATOM 718 C C . THR A 1 86 ? -7.152 8.453 4.123 1.00 91.06 86 THR A C 1
ATOM 720 O O . THR A 1 86 ? -8.384 8.440 4.041 1.00 91.06 86 THR A O 1
ATOM 723 N N . PRO A 1 87 ? -6.431 7.312 4.067 1.00 91.50 87 PRO A N 1
ATOM 724 C CA . PRO A 1 87 ? -7.036 5.978 4.009 1.00 91.50 87 PRO A CA 1
ATOM 725 C C . PRO A 1 87 ? -8.075 5.707 5.102 1.00 91.50 87 PRO A C 1
ATOM 727 O O . PRO A 1 87 ? -9.159 5.202 4.811 1.00 91.50 87 PRO A O 1
ATOM 730 N N . PHE A 1 88 ? -7.779 6.062 6.355 1.00 94.75 88 PHE A N 1
ATOM 731 C CA . PHE A 1 88 ? -8.685 5.817 7.479 1.00 94.75 88 PHE A CA 1
ATOM 732 C C . PHE A 1 88 ? -9.976 6.608 7.356 1.00 94.75 88 PHE A C 1
ATOM 734 O O . PHE A 1 88 ? -11.060 6.039 7.468 1.00 94.75 88 PHE A O 1
ATOM 741 N N . ASN A 1 89 ? -9.875 7.897 7.036 1.00 93.31 89 ASN A N 1
ATOM 742 C CA . ASN A 1 89 ? -11.047 8.717 6.765 1.00 93.31 89 ASN A CA 1
ATOM 743 C C . ASN A 1 89 ? -11.863 8.144 5.606 1.00 93.31 89 ASN A C 1
ATOM 745 O O . ASN A 1 89 ? -13.088 8.136 5.672 1.00 93.31 89 ASN A O 1
ATOM 749 N N . ARG A 1 90 ? -11.212 7.611 4.564 1.00 93.12 90 ARG A N 1
ATOM 750 C CA . ARG A 1 90 ? -11.931 6.995 3.448 1.00 93.12 90 ARG A CA 1
ATOM 751 C C . ARG A 1 90 ? -12.718 5.753 3.866 1.00 93.12 90 ARG A C 1
ATOM 753 O O . ARG A 1 90 ? -13.848 5.590 3.412 1.00 93.12 90 ARG A O 1
ATOM 760 N N . ILE A 1 91 ? -12.154 4.904 4.725 1.00 93.88 91 ILE A N 1
ATOM 761 C CA . ILE A 1 91 ? -12.867 3.750 5.298 1.00 93.88 91 ILE A CA 1
ATOM 762 C C . ILE A 1 91 ? -14.062 4.235 6.120 1.00 93.88 91 ILE A C 1
ATOM 764 O O . ILE A 1 91 ? -15.185 3.774 5.920 1.00 93.88 91 ILE A O 1
ATOM 768 N N . CYS A 1 92 ? -13.836 5.212 6.997 1.00 94.56 92 CYS A N 1
ATOM 769 C CA . CYS A 1 92 ? -14.861 5.754 7.883 1.00 94.56 92 CYS A CA 1
ATOM 770 C C . CYS A 1 92 ? -15.943 6.570 7.155 1.00 94.56 92 CYS A C 1
ATOM 772 O O . CYS A 1 92 ? -16.995 6.801 7.731 1.00 94.56 92 CYS A O 1
ATOM 774 N N . GLN A 1 93 ? -15.745 6.964 5.894 1.00 93.75 93 GLN A N 1
ATOM 775 C CA . GLN A 1 93 ? -16.790 7.566 5.053 1.00 93.75 93 GLN A CA 1
ATOM 776 C C . GLN A 1 93 ? -17.812 6.546 4.528 1.00 93.75 93 GLN A C 1
ATOM 778 O O . GLN A 1 93 ? -18.837 6.939 3.971 1.00 93.75 93 GLN A O 1
ATOM 783 N N . ARG A 1 94 ? -17.541 5.240 4.635 1.00 93.25 94 ARG A N 1
ATOM 784 C CA . ARG A 1 94 ? -18.465 4.194 4.188 1.00 93.25 94 ARG A CA 1
ATOM 785 C C . ARG A 1 94 ? -19.337 3.744 5.354 1.00 93.25 94 ARG A C 1
ATOM 787 O O . ARG A 1 94 ? -18.857 3.081 6.272 1.00 93.25 94 ARG A O 1
ATOM 794 N N . ASP A 1 95 ? -20.634 4.034 5.275 1.00 92.94 95 ASP A N 1
ATOM 795 C CA . ASP A 1 95 ? -21.619 3.626 6.288 1.00 92.94 95 ASP A CA 1
ATOM 796 C C . ASP A 1 95 ? -21.572 2.126 6.592 1.00 92.94 95 ASP A C 1
ATOM 798 O O . ASP A 1 95 ? -21.728 1.712 7.740 1.00 92.94 95 ASP A O 1
ATOM 802 N N . GLU A 1 96 ? -21.327 1.304 5.573 1.00 92.88 96 GLU A N 1
ATOM 803 C CA . GLU A 1 96 ? -21.207 -0.146 5.711 1.00 92.88 96 GLU A CA 1
ATOM 804 C C . GLU A 1 96 ? -20.051 -0.533 6.644 1.00 92.88 96 GLU A C 1
ATOM 806 O O . GLU A 1 96 ? -20.236 -1.359 7.538 1.00 92.88 96 GLU A O 1
ATOM 811 N N . CYS A 1 97 ? -18.889 0.118 6.513 1.00 91.94 97 CYS A N 1
ATOM 812 C CA . CYS A 1 97 ? -17.739 -0.104 7.390 1.00 91.94 97 CYS A CA 1
ATOM 813 C C . CYS A 1 97 ? -18.015 0.389 8.813 1.00 91.94 97 CYS A C 1
ATOM 815 O O . CYS A 1 97 ? -17.733 -0.323 9.777 1.00 91.94 97 CYS A O 1
ATOM 817 N N . ILE A 1 98 ? -18.636 1.566 8.954 1.00 95.44 98 ILE A N 1
ATOM 818 C CA . ILE A 1 98 ? -19.012 2.125 10.261 1.00 95.44 98 ILE A CA 1
ATOM 819 C C . ILE A 1 98 ? -19.991 1.197 10.992 1.00 95.44 98 ILE A C 1
ATOM 821 O O . ILE A 1 98 ? -19.901 1.019 12.208 1.00 95.44 98 ILE A O 1
ATOM 825 N N . ARG A 1 99 ? -20.944 0.588 10.276 1.00 95.00 99 ARG A N 1
ATOM 826 C CA . ARG A 1 99 ? -21.920 -0.343 10.864 1.00 95.00 99 ARG A CA 1
ATOM 827 C C . ARG A 1 99 ? -21.250 -1.592 11.426 1.00 95.00 99 ARG A C 1
ATOM 829 O O . ARG A 1 99 ? -21.666 -2.045 12.492 1.00 95.00 99 ARG A O 1
ATOM 836 N N . ILE A 1 100 ? -20.208 -2.093 10.764 1.00 96.06 100 ILE A N 1
ATOM 837 C CA . ILE A 1 100 ? -19.476 -3.295 11.181 1.00 96.06 100 ILE A CA 1
ATOM 838 C C . ILE A 1 100 ? -18.159 -2.998 11.913 1.00 96.06 100 ILE A C 1
ATOM 840 O O . ILE A 1 100 ? -17.305 -3.876 12.017 1.00 96.06 100 ILE A O 1
ATOM 844 N N . TRP A 1 101 ? -17.985 -1.793 12.468 1.00 96.25 101 TRP A N 1
ATOM 845 C CA . TRP A 1 101 ? -16.709 -1.354 13.052 1.00 96.25 101 TRP A CA 1
ATOM 846 C C . TRP A 1 101 ? -16.128 -2.326 14.095 1.00 96.25 101 TRP A C 1
ATOM 848 O O . TRP A 1 101 ? -14.917 -2.488 14.159 1.00 96.25 101 TRP A O 1
ATOM 858 N N . LYS A 1 102 ? -16.968 -3.025 14.877 1.00 97.19 102 LYS A N 1
ATOM 859 C CA . LYS A 1 102 ? -16.512 -4.048 15.840 1.00 97.19 102 LYS A CA 1
ATOM 860 C C . LYS A 1 102 ? -15.902 -5.266 15.152 1.00 97.19 102 LYS A C 1
ATOM 862 O O . LYS A 1 102 ? -14.941 -5.830 15.656 1.00 97.19 102 LYS A O 1
ATOM 867 N N . GLN A 1 103 ? -16.477 -5.694 14.030 1.00 96.56 103 GLN A N 1
ATOM 868 C CA . GLN A 1 103 ? -15.922 -6.786 13.234 1.00 96.56 103 GLN A CA 1
ATOM 869 C C . GLN A 1 103 ? -14.595 -6.353 12.612 1.00 96.56 103 GLN A C 1
ATOM 871 O O . GLN A 1 103 ? -13.618 -7.080 12.726 1.00 96.56 103 GLN A O 1
ATOM 876 N N . LEU A 1 104 ? -14.539 -5.135 12.061 1.00 95.62 104 LEU A N 1
ATOM 877 C CA . LEU A 1 104 ? -13.292 -4.542 11.581 1.00 95.62 104 LEU A CA 1
ATOM 878 C C . LEU A 1 104 ? -12.228 -4.482 12.689 1.00 95.62 104 LEU A C 1
ATOM 880 O O . LEU A 1 104 ? -11.109 -4.918 12.465 1.00 95.62 104 LEU A O 1
ATOM 884 N N . ALA A 1 105 ? -12.574 -4.021 13.893 1.00 96.12 105 ALA A N 1
ATOM 885 C CA . ALA A 1 105 ? -11.655 -3.972 15.031 1.00 96.12 105 ALA A CA 1
ATOM 886 C C . ALA A 1 105 ? -11.082 -5.356 15.387 1.00 96.12 105 ALA A C 1
ATOM 888 O O . ALA A 1 105 ? -9.888 -5.473 15.646 1.00 96.12 105 ALA A O 1
ATOM 889 N N . ARG A 1 106 ? -11.899 -6.416 15.335 1.00 96.50 106 ARG A N 1
ATOM 890 C CA . ARG A 1 106 ? -11.426 -7.793 15.562 1.00 96.50 106 ARG A CA 1
ATOM 891 C C . ARG A 1 106 ? -10.486 -8.282 14.464 1.00 96.50 106 ARG A C 1
ATOM 893 O O . ARG A 1 106 ? -9.476 -8.895 14.779 1.00 96.50 106 ARG A O 1
ATOM 900 N N . GLU A 1 107 ? -10.781 -7.992 13.197 1.00 94.88 107 GLU A N 1
ATOM 901 C CA . GLU A 1 107 ? -9.873 -8.322 12.084 1.00 94.88 107 GLU A CA 1
ATOM 902 C C . GLU A 1 107 ? -8.555 -7.535 12.157 1.00 94.88 107 GLU A C 1
ATOM 904 O O . GLU A 1 107 ? -7.509 -8.004 11.716 1.00 94.88 107 GLU A O 1
ATOM 909 N N . LEU A 1 108 ? -8.590 -6.349 12.767 1.00 93.62 108 LEU A N 1
ATOM 910 C CA . LEU A 1 108 ? -7.414 -5.559 13.129 1.00 93.62 108 LEU A CA 1
ATOM 911 C C . LEU A 1 108 ? -6.721 -6.069 14.409 1.00 93.62 108 LEU A C 1
ATOM 913 O O . LEU A 1 108 ? -5.808 -5.416 14.910 1.00 93.62 108 LEU A O 1
ATOM 917 N N . MET A 1 109 ? -7.121 -7.235 14.924 1.00 94.50 109 MET A N 1
ATOM 918 C CA . MET A 1 109 ? -6.552 -7.899 16.099 1.00 94.50 109 MET A CA 1
ATOM 919 C C . MET A 1 109 ? -6.719 -7.128 17.417 1.00 94.50 109 MET A C 1
ATOM 921 O O . MET A 1 109 ? -5.949 -7.346 18.351 1.00 94.50 109 MET A O 1
ATOM 925 N N . LEU A 1 110 ? -7.728 -6.255 17.530 1.00 96.19 110 LEU A N 1
ATOM 926 C CA . LEU A 1 110 ? -8.098 -5.680 18.824 1.00 96.19 110 LEU A CA 1
ATOM 927 C C . LEU A 1 110 ? -8.827 -6.729 19.667 1.00 96.19 110 LEU A C 1
ATOM 929 O O . LEU A 1 110 ? -9.729 -7.427 19.187 1.00 96.19 110 LEU A O 1
ATOM 933 N N . ASN A 1 111 ? -8.471 -6.810 20.944 1.00 96.00 111 ASN A N 1
ATOM 934 C CA . ASN A 1 111 ? -9.146 -7.690 21.888 1.00 96.00 111 ASN A CA 1
ATOM 935 C C . ASN A 1 111 ? -10.486 -7.089 22.364 1.00 96.00 111 ASN A C 1
ATOM 937 O O . ASN A 1 111 ? -10.812 -5.923 22.125 1.00 96.00 111 ASN A O 1
ATOM 941 N N . ASN A 1 112 ? -11.303 -7.897 23.046 1.00 96.38 112 ASN A N 1
ATOM 942 C CA . ASN A 1 112 ? -12.632 -7.458 23.485 1.00 96.38 112 ASN A CA 1
ATOM 943 C C . ASN A 1 112 ? -12.583 -6.294 24.488 1.00 96.38 112 ASN A C 1
ATOM 945 O O . ASN A 1 112 ? -13.479 -5.452 24.466 1.00 96.38 112 ASN A O 1
ATOM 949 N N . GLU A 1 113 ? -11.554 -6.220 25.333 1.00 96.94 113 GLU A N 1
ATOM 950 C CA . GLU A 1 113 ? -11.398 -5.143 26.317 1.00 96.94 113 GLU A CA 1
ATOM 951 C C . GLU A 1 113 ? -11.096 -3.806 25.633 1.00 96.94 113 GLU A C 1
ATOM 953 O O . GLU A 1 113 ? -11.667 -2.776 25.986 1.00 96.94 113 GLU A O 1
ATOM 958 N N . GLU A 1 114 ? -10.242 -3.809 24.611 1.00 96.44 114 GLU A N 1
ATOM 959 C CA . GLU A 1 114 ? -9.933 -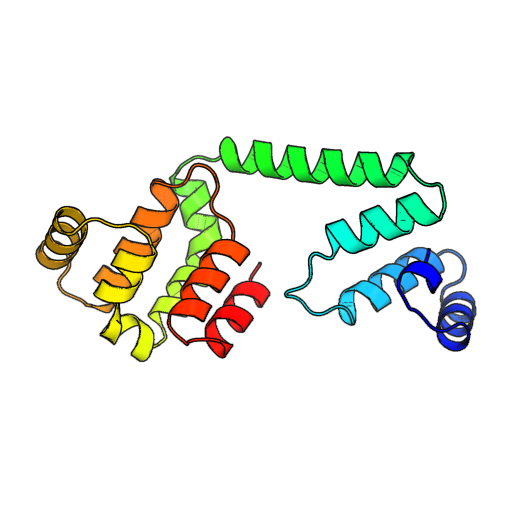2.636 23.791 1.00 96.44 114 GLU A CA 1
ATOM 960 C C . GLU A 1 114 ? -11.168 -2.149 23.033 1.00 96.44 114 GLU A C 1
ATOM 962 O O . GLU A 1 114 ? -11.467 -0.954 23.033 1.00 96.44 114 GLU A O 1
ATOM 967 N N . ILE A 1 115 ? -11.932 -3.074 22.445 1.00 97.50 115 ILE A N 1
ATOM 968 C CA . ILE A 1 115 ? -13.183 -2.751 21.750 1.00 97.50 115 ILE A CA 1
ATOM 969 C C . ILE A 1 115 ? -14.193 -2.128 22.720 1.00 97.50 115 ILE A C 1
ATOM 971 O O . ILE A 1 115 ? -14.814 -1.117 22.385 1.00 97.50 115 ILE A O 1
ATOM 975 N N . GLN A 1 116 ? -14.349 -2.692 23.921 1.00 97.12 116 GLN A N 1
ATOM 976 C CA . GLN A 1 116 ? -15.234 -2.143 24.954 1.00 97.12 116 GLN A CA 1
ATOM 977 C C . GLN A 1 116 ? -14.771 -0.763 25.427 1.00 97.12 116 GLN A C 1
ATOM 979 O O . GLN A 1 116 ? -15.590 0.143 25.581 1.00 97.12 116 GLN A O 1
ATOM 984 N N . ARG A 1 117 ? -13.459 -0.570 25.597 1.00 97.44 117 ARG A N 1
ATOM 985 C CA . ARG A 1 117 ? -12.868 0.721 25.966 1.00 97.44 117 ARG A CA 1
ATOM 986 C C . ARG A 1 117 ? -13.174 1.793 24.921 1.00 97.44 117 ARG A C 1
ATOM 988 O O . ARG A 1 117 ? -13.650 2.866 25.280 1.00 97.44 117 ARG A O 1
ATOM 995 N N . ILE A 1 118 ? -12.965 1.491 23.638 1.00 97.06 118 ILE A N 1
ATOM 996 C CA . ILE A 1 118 ? -13.287 2.398 22.524 1.00 97.06 118 ILE A CA 1
ATOM 997 C C . ILE A 1 118 ? -14.793 2.692 22.487 1.00 97.06 118 ILE A C 1
ATOM 999 O O . ILE A 1 118 ? -15.204 3.836 22.301 1.00 97.06 118 ILE A O 1
ATOM 1003 N N . GLU A 1 119 ? -15.635 1.677 22.687 1.00 97.06 119 GLU A N 1
ATOM 1004 C CA . GLU A 1 119 ? -17.088 1.848 22.717 1.00 97.06 119 GLU A CA 1
ATOM 1005 C C . GLU A 1 119 ? -17.564 2.760 23.855 1.00 97.06 119 GLU A C 1
ATOM 1007 O O . GLU A 1 119 ? -18.462 3.573 23.630 1.00 97.06 119 GLU A O 1
ATOM 1012 N N . GLY A 1 120 ? -16.959 2.647 25.040 1.00 96.56 120 GLY A N 1
ATOM 1013 C CA . GLY A 1 120 ? -17.289 3.469 26.204 1.00 96.56 120 GLY A CA 1
ATOM 1014 C C . GLY A 1 120 ? -16.759 4.903 26.126 1.00 96.56 120 GLY A C 1
ATOM 1015 O O . GLY A 1 120 ? -17.396 5.812 26.647 1.00 96.56 120 GLY A O 1
ATOM 1016 N N . GLN A 1 121 ? -15.619 5.124 25.465 1.00 97.38 121 GLN A N 1
ATOM 1017 C CA . GLN A 1 121 ? -14.984 6.446 25.376 1.00 97.38 121 GLN A CA 1
ATOM 1018 C C . GLN A 1 121 ? -15.573 7.339 24.282 1.00 97.38 121 GLN A C 1
ATOM 1020 O O . GLN A 1 121 ? -15.610 8.557 24.443 1.00 97.38 121 GLN A O 1
ATOM 1025 N N . TYR A 1 122 ? -16.021 6.753 23.170 1.00 96.31 122 TYR A N 1
ATOM 1026 C CA . TYR A 1 122 ? -16.428 7.517 21.993 1.00 96.31 122 TYR A CA 1
ATOM 1027 C C . TYR A 1 122 ? -17.920 7.323 21.697 1.00 96.31 122 TYR A C 1
ATOM 1029 O O . TYR A 1 122 ? -18.374 6.184 21.560 1.00 96.31 122 TYR A O 1
ATOM 1037 N N . PRO A 1 123 ? -18.719 8.394 21.550 1.00 93.12 123 PRO A N 1
ATOM 1038 C CA . PRO A 1 123 ? -20.165 8.269 21.355 1.00 93.12 123 PRO A CA 1
ATOM 1039 C C . PRO A 1 123 ? -20.537 7.854 19.923 1.00 93.12 123 PRO A C 1
ATOM 1041 O O . PRO A 1 123 ? -21.509 7.129 1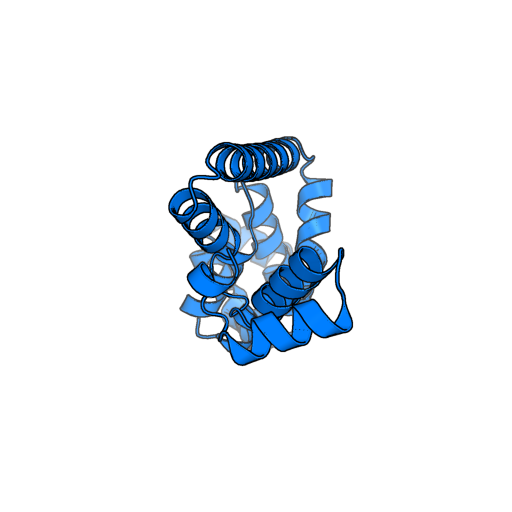9.712 1.00 93.12 123 PRO A O 1
ATOM 1044 N N . SER A 1 124 ? -19.759 8.281 18.925 1.00 96.69 124 SER A N 1
ATOM 1045 C CA . SER A 1 124 ? -20.066 8.050 17.512 1.00 96.69 124 SER A CA 1
ATOM 1046 C C . SER A 1 124 ? -19.450 6.754 16.991 1.00 96.69 124 SER A C 1
ATOM 1048 O O . SER A 1 124 ? -18.259 6.510 17.169 1.00 96.69 124 SER A O 1
ATOM 1050 N N . LYS A 1 125 ? -20.226 5.949 16.248 1.00 95.31 125 LYS A N 1
ATOM 1051 C CA . LYS A 1 125 ? -19.698 4.765 15.540 1.00 95.31 125 LYS A CA 1
ATOM 1052 C C . LYS A 1 125 ? -18.586 5.129 14.554 1.00 95.31 125 LYS A C 1
ATOM 1054 O O . LYS A 1 125 ? -17.642 4.360 14.409 1.00 95.31 125 LYS A O 1
ATOM 1059 N N . HIS A 1 126 ? -18.685 6.293 13.907 1.00 96.25 126 HIS A N 1
ATOM 1060 C CA . HIS A 1 126 ? -17.636 6.792 13.020 1.00 96.25 126 HIS A CA 1
ATOM 1061 C C . HIS A 1 126 ? -16.325 6.972 13.791 1.00 96.25 126 HIS A C 1
ATOM 1063 O O . HIS A 1 126 ? -15.276 6.497 13.367 1.00 96.25 126 HIS A O 1
ATOM 1069 N N . GLU A 1 127 ? -16.389 7.619 14.956 1.00 95.75 127 GLU A N 1
ATOM 1070 C CA . GLU A 1 127 ? -15.209 7.840 15.787 1.00 95.75 127 GLU A CA 1
ATOM 1071 C C . GLU A 1 127 ? -14.653 6.523 16.335 1.00 95.75 127 GLU A C 1
ATOM 1073 O O . GLU A 1 127 ? -13.455 6.295 16.247 1.00 95.75 127 GLU A O 1
ATOM 1078 N N . ARG A 1 128 ? -15.507 5.590 16.772 1.00 97.12 128 ARG A N 1
ATOM 1079 C CA . ARG A 1 128 ? -15.077 4.240 17.184 1.00 97.12 128 ARG A CA 1
ATOM 1080 C C . ARG A 1 128 ? -14.342 3.494 16.067 1.00 97.12 128 ARG A C 1
ATOM 1082 O O . ARG A 1 128 ? -13.316 2.864 16.320 1.00 97.12 128 ARG A O 1
ATOM 1089 N N . CYS A 1 129 ? -14.842 3.583 14.834 1.00 97.12 129 CYS A N 1
ATOM 1090 C CA . CYS A 1 129 ? -14.207 2.993 13.657 1.00 97.12 129 CYS A CA 1
ATOM 1091 C C . CYS A 1 129 ? -12.823 3.607 13.407 1.00 97.12 129 CYS A C 1
ATOM 1093 O O . CYS A 1 129 ? -11.840 2.879 13.277 1.00 97.12 129 CYS A O 1
ATOM 1095 N N . LEU A 1 130 ? -12.733 4.941 13.421 1.00 96.44 130 LEU A N 1
ATOM 1096 C CA . LEU A 1 130 ? -11.472 5.657 13.241 1.00 96.44 130 LEU A CA 1
ATOM 1097 C C . LEU A 1 130 ? -10.460 5.302 14.338 1.00 96.44 130 LEU A C 1
ATOM 1099 O O . LEU A 1 130 ? -9.324 4.957 14.036 1.00 96.44 130 LEU A O 1
ATOM 1103 N N . ARG A 1 131 ? -10.885 5.297 15.603 1.00 96.38 131 ARG A N 1
ATOM 1104 C CA . ARG A 1 131 ? -10.027 4.961 16.748 1.00 96.38 131 ARG A CA 1
ATOM 1105 C C . ARG A 1 131 ? -9.546 3.517 16.719 1.00 96.38 131 ARG A C 1
ATOM 1107 O O . ARG A 1 131 ? -8.418 3.257 17.117 1.00 96.38 131 ARG A O 1
ATOM 1114 N N . SER A 1 132 ? -10.355 2.594 16.202 1.00 96.50 132 SER A N 1
ATOM 1115 C CA . SER A 1 132 ? -9.935 1.200 16.006 1.00 96.50 132 SER A CA 1
ATOM 1116 C C . SER A 1 132 ? -8.807 1.092 14.971 1.00 96.50 132 SER A C 1
ATOM 1118 O O . SER A 1 132 ? -7.840 0.367 15.190 1.00 96.50 132 SER A O 1
ATOM 1120 N N . LEU A 1 133 ? -8.896 1.852 13.872 1.00 95.69 133 LEU A N 1
ATOM 1121 C CA . LEU A 1 133 ? -7.858 1.917 12.836 1.00 95.69 133 LEU A CA 1
ATOM 1122 C C . LEU A 1 133 ? -6.571 2.585 13.343 1.00 95.69 133 LEU A C 1
ATOM 1124 O O . LEU A 1 133 ? -5.477 2.085 13.091 1.00 95.69 133 LEU A O 1
ATOM 1128 N N . GLU A 1 134 ? -6.696 3.685 14.088 1.00 94.56 134 GLU A N 1
ATOM 1129 C CA . GLU A 1 134 ? -5.555 4.364 14.713 1.00 94.56 134 GLU A CA 1
ATOM 1130 C C . GLU A 1 134 ? -4.866 3.461 15.742 1.00 94.56 134 GLU A C 1
ATOM 1132 O O . GLU A 1 134 ? -3.645 3.331 15.722 1.00 94.56 134 GLU A O 1
ATOM 1137 N N . HIS A 1 135 ? -5.637 2.787 16.600 1.00 94.12 135 HIS A N 1
ATOM 1138 C CA . HIS A 1 135 ? -5.107 1.854 17.593 1.00 94.12 135 HIS A CA 1
ATOM 1139 C C . HIS A 1 135 ? -4.350 0.698 16.936 1.00 94.12 135 HIS A C 1
ATOM 1141 O O . HIS A 1 135 ? -3.253 0.352 17.367 1.00 94.12 135 HIS A O 1
ATOM 1147 N N . TRP A 1 136 ? -4.904 0.141 15.857 1.00 93.12 136 TRP A N 1
ATOM 1148 C CA . TRP A 1 136 ? -4.210 -0.857 15.053 1.00 93.12 136 TRP A CA 1
ATOM 1149 C C . TRP A 1 136 ? -2.879 -0.326 14.525 1.00 93.12 136 TRP A C 1
ATOM 1151 O O . TRP A 1 136 ? -1.851 -0.942 14.786 1.00 93.12 136 TRP A O 1
ATOM 1161 N N . ALA A 1 137 ? -2.870 0.829 13.854 1.00 90.88 137 ALA A N 1
ATOM 1162 C CA . ALA A 1 137 ? -1.643 1.392 13.295 1.00 90.88 137 ALA A CA 1
ATOM 1163 C C . ALA A 1 137 ? -0.564 1.645 14.356 1.00 90.88 137 ALA A C 1
ATOM 1165 O O . ALA A 1 137 ? 0.601 1.341 14.127 1.00 90.88 137 ALA A O 1
ATOM 1166 N N . LEU A 1 138 ? -0.950 2.143 15.531 1.00 89.38 138 LEU A N 1
ATOM 1167 C CA . LEU A 1 138 ? -0.018 2.422 16.626 1.00 89.38 138 LEU A CA 1
ATOM 1168 C C . LEU A 1 138 ? 0.592 1.170 17.269 1.00 89.38 138 LEU A C 1
ATOM 1170 O O . LEU A 1 138 ? 1.629 1.281 17.928 1.00 89.38 138 LEU A O 1
ATOM 1174 N N . ASN A 1 139 ? -0.053 0.013 17.108 1.00 87.69 139 ASN A N 1
ATOM 1175 C CA . ASN A 1 139 ? 0.389 -1.262 17.668 1.00 87.69 139 ASN A CA 1
ATOM 1176 C C . ASN A 1 139 ? 1.128 -2.145 16.653 1.00 87.69 139 ASN A C 1
ATOM 1178 O O . ASN A 1 139 ? 1.628 -3.206 17.023 1.00 87.69 139 ASN A O 1
ATOM 1182 N N . GLN A 1 140 ? 1.216 -1.732 15.387 1.00 82.69 140 GLN A N 1
ATOM 1183 C CA . GLN A 1 140 ? 2.024 -2.426 14.387 1.00 82.69 140 GLN A CA 1
ATOM 1184 C C . GLN A 1 140 ? 3.453 -1.877 14.371 1.00 82.69 140 GLN A C 1
ATOM 1186 O O . GLN A 1 140 ? 3.683 -0.674 14.454 1.00 82.69 140 GLN A O 1
ATOM 1191 N N . THR A 1 141 ? 4.430 -2.765 14.191 1.00 76.81 141 THR A N 1
ATOM 1192 C CA . THR A 1 141 ? 5.834 -2.386 13.949 1.00 76.81 141 THR A CA 1
ATOM 1193 C C . THR A 1 141 ? 6.050 -1.793 12.560 1.00 76.81 141 THR A C 1
ATOM 1195 O O . THR A 1 141 ? 6.966 -0.998 12.363 1.00 76.81 141 THR A O 1
ATOM 1198 N N . LEU A 1 142 ? 5.223 -2.186 11.591 1.00 78.00 142 LEU A N 1
ATOM 1199 C CA . LEU A 1 142 ? 5.192 -1.616 10.253 1.00 78.00 142 LEU A CA 1
ATOM 1200 C C . LEU A 1 142 ? 3.745 -1.610 9.769 1.00 78.00 142 LEU A C 1
ATOM 1202 O O . LEU A 1 142 ? 3.142 -2.665 9.576 1.00 78.00 142 LEU A O 1
ATOM 1206 N N . VAL A 1 143 ? 3.194 -0.417 9.585 1.00 81.25 143 VAL A N 1
ATOM 1207 C CA . VAL A 1 143 ? 1.877 -0.243 8.977 1.00 81.25 143 VAL A CA 1
ATOM 1208 C C . VAL A 1 143 ? 2.083 -0.112 7.478 1.00 81.25 143 VAL A C 1
ATOM 1210 O O . VAL A 1 143 ? 2.871 0.720 7.037 1.00 81.25 143 VAL A O 1
ATOM 1213 N N . ASP A 1 144 ? 1.365 -0.904 6.687 1.00 84.50 144 ASP A N 1
ATOM 1214 C CA . ASP A 1 144 ? 1.341 -0.739 5.240 1.00 84.50 144 ASP A CA 1
ATOM 1215 C C . ASP A 1 144 ? -0.090 -0.796 4.684 1.00 84.50 144 ASP A C 1
ATOM 1217 O O . ASP A 1 144 ? -1.007 -1.418 5.236 1.00 84.50 144 ASP A O 1
ATOM 1221 N N . ILE A 1 145 ? -0.293 -0.070 3.584 1.00 87.69 145 ILE A N 1
ATOM 1222 C CA . ILE A 1 145 ? -1.584 0.026 2.898 1.00 87.69 145 ILE A CA 1
ATOM 1223 C C . ILE A 1 145 ? -2.048 -1.329 2.335 1.00 87.69 145 ILE A C 1
ATOM 1225 O O . ILE A 1 145 ? -3.233 -1.639 2.484 1.00 87.69 145 ILE A O 1
ATOM 1229 N N . PRO A 1 146 ? -1.178 -2.175 1.744 1.00 87.50 146 PRO A N 1
ATOM 1230 C CA . PRO A 1 146 ? -1.580 -3.500 1.271 1.00 87.50 146 PRO A CA 1
ATOM 1231 C C . PRO A 1 146 ? -2.174 -4.404 2.361 1.00 87.50 146 PRO A C 1
ATOM 1233 O O . PRO A 1 146 ? -3.145 -5.123 2.101 1.00 87.50 146 PRO A O 1
ATOM 1236 N N . SER A 1 147 ? -1.637 -4.364 3.582 1.00 89.00 147 SER A N 1
ATOM 1237 C CA . SER A 1 147 ? -2.128 -5.138 4.724 1.00 89.00 147 SER A CA 1
ATOM 1238 C C . SER A 1 147 ? -3.504 -4.657 5.162 1.00 89.00 147 SER A C 1
ATOM 1240 O O . SER A 1 147 ? -4.406 -5.482 5.324 1.00 89.00 147 SER A O 1
ATOM 1242 N N . LEU A 1 148 ? -3.699 -3.338 5.253 1.00 91.06 148 LEU A N 1
ATOM 1243 C CA . LEU A 1 148 ? -5.010 -2.748 5.519 1.00 91.06 148 LEU A CA 1
ATOM 1244 C C . LEU A 1 148 ? -6.021 -3.125 4.427 1.00 91.06 148 LEU A C 1
ATOM 1246 O O . LEU A 1 148 ? -7.107 -3.615 4.723 1.00 91.06 148 LEU A O 1
ATOM 1250 N N . ALA A 1 149 ? -5.658 -2.968 3.154 1.00 91.44 149 ALA A N 1
ATOM 1251 C CA . ALA A 1 149 ? -6.520 -3.313 2.027 1.00 91.44 149 ALA A CA 1
ATOM 1252 C C . ALA A 1 149 ? -6.889 -4.806 2.010 1.00 91.44 149 ALA A C 1
ATOM 1254 O O . ALA A 1 149 ? -8.016 -5.164 1.662 1.00 91.44 149 ALA A O 1
ATOM 1255 N N . ARG A 1 150 ? -5.977 -5.691 2.431 1.00 91.25 150 ARG A N 1
ATOM 1256 C CA . ARG A 1 150 ? -6.259 -7.122 2.593 1.00 91.25 150 ARG A CA 1
ATOM 1257 C C . ARG A 1 150 ? -7.327 -7.377 3.655 1.00 91.25 150 ARG A C 1
ATOM 1259 O O . ARG A 1 150 ? -8.250 -8.129 3.363 1.00 91.25 150 ARG A O 1
ATOM 1266 N N . ILE A 1 151 ? -7.243 -6.728 4.815 1.00 93.06 151 ILE A N 1
ATOM 1267 C CA . ILE A 1 151 ? -8.263 -6.817 5.877 1.00 93.06 151 ILE A CA 1
ATOM 1268 C C . ILE A 1 151 ? -9.618 -6.297 5.372 1.00 93.06 151 ILE A C 1
ATOM 1270 O O . ILE A 1 151 ? -10.659 -6.927 5.530 1.00 93.06 151 ILE A O 1
ATOM 1274 N N . ILE A 1 152 ? -9.621 -5.173 4.660 1.00 93.50 152 ILE A N 1
ATOM 1275 C CA . ILE A 1 152 ? -10.851 -4.625 4.074 1.00 93.50 152 ILE A CA 1
ATOM 1276 C C . ILE A 1 152 ? -11.453 -5.583 3.022 1.00 93.50 152 ILE A C 1
ATOM 1278 O O . ILE A 1 152 ? -12.676 -5.700 2.916 1.00 93.50 152 ILE A O 1
ATOM 1282 N N . ARG A 1 153 ? -10.620 -6.335 2.283 1.00 94.00 153 ARG A N 1
ATOM 1283 C CA . ARG A 1 153 ? -11.076 -7.393 1.361 1.00 94.00 153 ARG A CA 1
ATOM 1284 C C . ARG A 1 153 ? -11.670 -8.606 2.077 1.00 94.00 153 ARG A C 1
ATOM 1286 O O . ARG A 1 153 ? -12.653 -9.135 1.560 1.00 94.00 153 ARG A O 1
ATOM 1293 N N . THR A 1 154 ? -11.120 -9.051 3.212 1.00 93.50 154 THR A N 1
ATOM 1294 C CA . THR A 1 154 ? -11.681 -10.193 3.969 1.00 93.50 154 THR A CA 1
ATOM 1295 C C . THR A 1 154 ? -13.065 -9.874 4.527 1.00 93.50 154 THR A C 1
ATOM 1297 O O . THR A 1 154 ? -13.929 -10.744 4.555 1.00 93.50 154 THR A O 1
ATOM 1300 N N . LEU A 1 155 ? -13.319 -8.601 4.837 1.00 92.88 155 LEU A N 1
ATOM 1301 C CA . LEU A 1 155 ? -14.634 -8.084 5.228 1.00 92.88 155 LEU A CA 1
ATOM 1302 C C . LEU A 1 155 ? -15.623 -7.919 4.059 1.00 92.88 155 LEU A C 1
ATOM 1304 O O . LEU A 1 155 ? -16.758 -7.502 4.268 1.00 92.88 155 LEU A O 1
ATOM 1308 N N . GLY A 1 156 ? -15.214 -8.230 2.825 1.00 91.88 156 GLY A N 1
ATOM 1309 C CA . GLY A 1 156 ? -16.066 -8.177 1.634 1.00 91.88 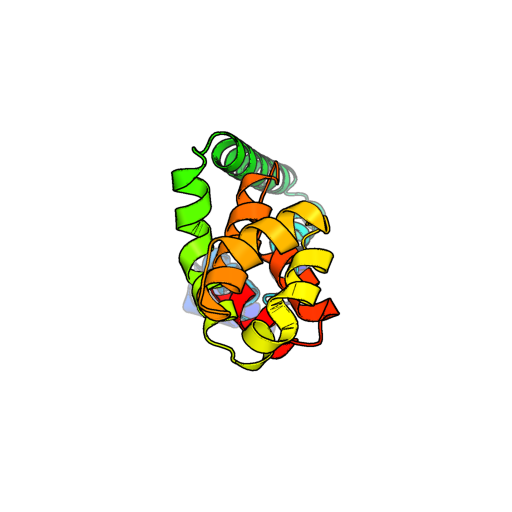156 GLY A CA 1
ATOM 1310 C C . GLY A 1 156 ? -16.028 -6.854 0.861 1.00 91.88 156 GLY A C 1
ATOM 1311 O O . GLY A 1 156 ? -16.562 -6.784 -0.248 1.00 91.88 156 GLY A O 1
ATOM 1312 N N . PHE A 1 157 ? -15.334 -5.822 1.349 1.00 92.38 157 PHE A N 1
ATOM 1313 C CA . PHE A 1 157 ? -15.305 -4.493 0.723 1.00 92.38 157 PHE A CA 1
ATOM 1314 C C . PHE A 1 157 ? -14.229 -4.368 -0.368 1.00 92.38 157 PHE A C 1
ATOM 1316 O O . PHE A 1 157 ? -13.300 -3.560 -0.292 1.00 92.38 157 PHE A O 1
ATOM 1323 N N . LYS A 1 158 ? -14.349 -5.174 -1.426 1.00 91.81 158 LYS A N 1
ATOM 1324 C CA . LYS A 1 158 ? -13.345 -5.252 -2.505 1.00 91.81 158 LYS A CA 1
ATOM 1325 C C . LYS A 1 158 ? -13.109 -3.915 -3.220 1.00 91.81 158 LYS A C 1
ATOM 1327 O O . LYS A 1 158 ? -11.967 -3.591 -3.539 1.00 91.81 158 LYS A O 1
ATOM 1332 N N . SER A 1 159 ? -14.169 -3.142 -3.469 1.00 90.81 159 SER A N 1
ATOM 1333 C CA . SER A 1 159 ? -14.080 -1.824 -4.115 1.00 90.81 159 SER A CA 1
ATOM 1334 C C . SER A 1 159 ? -13.340 -0.814 -3.238 1.00 90.81 159 SER A C 1
ATOM 1336 O O . SER A 1 159 ? -12.426 -0.148 -3.717 1.00 90.81 159 SER A O 1
ATOM 1338 N N . LEU A 1 160 ? -13.671 -0.758 -1.946 1.00 91.38 160 LEU A N 1
ATOM 1339 C CA . LEU A 1 160 ? -13.026 0.129 -0.981 1.00 91.38 160 LEU A CA 1
ATOM 1340 C C . LEU A 1 160 ? -11.545 -0.208 -0.797 1.00 91.38 160 LEU A C 1
ATOM 1342 O O . LEU A 1 160 ? -10.712 0.691 -0.798 1.00 91.38 160 LEU A O 1
ATOM 1346 N N . ALA A 1 161 ? -11.201 -1.492 -0.689 1.00 90.75 161 ALA A N 1
ATOM 1347 C CA . ALA A 1 161 ? -9.806 -1.911 -0.613 1.00 90.75 161 ALA A CA 1
ATOM 1348 C C . ALA A 1 161 ? -9.000 -1.434 -1.828 1.00 90.75 161 ALA A C 1
ATOM 1350 O O . ALA A 1 161 ? -7.908 -0.897 -1.670 1.00 90.75 161 ALA A O 1
ATOM 1351 N N . ARG A 1 162 ? -9.575 -1.556 -3.032 1.00 88.50 162 ARG A N 1
ATOM 1352 C CA . ARG A 1 162 ? -8.958 -1.043 -4.260 1.00 88.50 162 ARG A CA 1
ATOM 1353 C C . ARG A 1 162 ? -8.842 0.481 -4.254 1.00 88.50 162 ARG A C 1
ATOM 1355 O O . ARG A 1 162 ? -7.868 1.007 -4.772 1.00 88.50 162 ARG A O 1
ATOM 1362 N N . GLU A 1 163 ? -9.821 1.204 -3.709 1.00 88.50 163 GLU A N 1
ATOM 1363 C CA . GLU A 1 163 ? -9.734 2.663 -3.549 1.00 88.50 163 GLU A CA 1
ATOM 1364 C C . GLU A 1 163 ? -8.583 3.063 -2.623 1.00 88.50 163 GLU A C 1
ATOM 1366 O O . GLU A 1 163 ? -7.822 3.956 -2.975 1.00 88.50 163 GLU A O 1
ATOM 1371 N N . ILE A 1 164 ? -8.433 2.387 -1.484 1.00 88.75 164 ILE A N 1
ATOM 1372 C CA . ILE A 1 164 ? -7.377 2.651 -0.497 1.00 88.75 164 ILE A CA 1
ATOM 1373 C C . ILE A 1 164 ? -5.986 2.390 -1.085 1.00 88.75 164 ILE A C 1
ATOM 1375 O O . ILE A 1 164 ? -5.086 3.206 -0.917 1.00 88.75 164 ILE A O 1
ATOM 1379 N N . GLU A 1 165 ? -5.820 1.307 -1.845 1.00 86.88 165 GLU A N 1
ATOM 1380 C CA . GLU A 1 165 ? -4.577 1.015 -2.575 1.00 86.88 165 GLU A CA 1
ATOM 1381 C C . GLU A 1 165 ? -4.215 2.087 -3.610 1.00 86.88 165 GLU A C 1
ATOM 1383 O O . GLU A 1 165 ? -3.051 2.209 -3.974 1.00 86.88 165 GLU A O 1
ATOM 1388 N N . ASN A 1 166 ? -5.190 2.861 -4.101 1.00 80.19 166 ASN A N 1
ATOM 1389 C CA . ASN A 1 166 ? -4.938 3.957 -5.040 1.00 80.19 166 ASN A CA 1
ATOM 1390 C C . ASN A 1 166 ? -4.481 5.251 -4.351 1.00 80.19 166 ASN A C 1
ATOM 1392 O O . ASN A 1 166 ? -4.181 6.214 -5.053 1.00 80.19 166 ASN A O 1
ATOM 1396 N N . MET A 1 167 ? -4.532 5.305 -3.017 1.00 78.06 167 MET A N 1
ATOM 1397 C CA . MET A 1 167 ? -4.160 6.479 -2.219 1.00 78.06 167 MET A CA 1
ATOM 1398 C C . MET A 1 167 ? -2.726 6.406 -1.685 1.00 78.06 167 MET A C 1
ATOM 1400 O O . MET A 1 167 ? -2.251 7.399 -1.139 1.00 78.06 167 MET A O 1
ATOM 1404 N N . ALA A 1 168 ? -2.084 5.241 -1.811 1.00 61.62 168 ALA A N 1
ATOM 1405 C CA . ALA A 1 168 ? -0.668 5.016 -1.533 1.00 61.62 168 ALA A CA 1
ATOM 1406 C C . ALA A 1 168 ? 0.180 5.361 -2.761 1.00 61.62 168 ALA A C 1
ATOM 1408 O O . ALA A 1 168 ? 1.271 5.929 -2.562 1.00 61.62 168 ALA A O 1
#

Organism: NCBI:txid433720